Protein AF-A0A6V7LKZ1-F1 (afdb_monomer)

Organism: NCBI:txid1563983

Structure (mmCIF, N/CA/C/O backbone):
data_AF-A0A6V7LKZ1-F1
#
_entry.id   AF-A0A6V7LKZ1-F1
#
loop_
_atom_site.group_PDB
_atom_site.id
_atom_site.type_symbol
_atom_site.label_atom_id
_atom_site.label_alt_id
_atom_site.label_comp_id
_atom_site.label_asym_id
_atom_site.label_entity_id
_atom_site.label_seq_id
_atom_site.pdbx_PDB_ins_code
_atom_site.Cartn_x
_atom_site.Cartn_y
_atom_site.Cartn_z
_atom_site.occupancy
_atom_site.B_iso_or_equiv
_atom_site.auth_seq_id
_atom_site.auth_comp_id
_atom_site.auth_asym_id
_atom_site.auth_atom_id
_atom_site.pdbx_PDB_model_num
ATOM 1 N N . GLU A 1 1 ? 14.778 -2.152 -12.481 1.00 61.41 1 GLU A N 1
ATOM 2 C CA . GLU A 1 1 ? 14.103 -1.785 -13.744 1.00 61.41 1 GLU A CA 1
ATOM 3 C C . GLU A 1 1 ? 13.333 -2.987 -14.255 1.00 61.41 1 GLU A C 1
ATOM 5 O O . GLU A 1 1 ? 13.879 -4.079 -14.201 1.00 61.41 1 GLU A O 1
ATOM 10 N N . PHE A 1 2 ? 12.104 -2.784 -14.732 1.00 67.44 2 PHE A N 1
ATOM 11 C CA . PHE A 1 2 ? 11.303 -3.817 -15.395 1.00 67.44 2 PHE A CA 1
ATOM 12 C C . PHE A 1 2 ? 11.829 -4.076 -16.812 1.00 67.44 2 PHE A C 1
ATOM 14 O O . PHE A 1 2 ? 12.023 -3.122 -17.574 1.00 67.44 2 PHE A O 1
ATOM 21 N N . LYS A 1 3 ? 12.004 -5.345 -17.199 1.00 79.81 3 LYS A N 1
ATOM 22 C CA . LYS A 1 3 ? 12.248 -5.720 -18.599 1.00 79.81 3 LYS A CA 1
ATOM 23 C C . LYS A 1 3 ? 11.005 -6.346 -19.216 1.00 79.81 3 LYS A C 1
ATOM 25 O O . LYS A 1 3 ? 10.418 -7.286 -18.694 1.00 79.81 3 LYS A O 1
ATOM 30 N N . LYS A 1 4 ? 10.619 -5.851 -20.393 1.00 79.00 4 LYS A N 1
ATOM 31 C CA . LYS A 1 4 ? 9.492 -6.404 -21.153 1.00 79.00 4 LYS A CA 1
ATOM 32 C C . LYS A 1 4 ? 9.747 -7.887 -21.465 1.00 79.00 4 LYS A C 1
ATOM 34 O O . LYS A 1 4 ? 10.698 -8.199 -22.174 1.00 79.00 4 LYS A O 1
ATOM 39 N N . GLY A 1 5 ? 8.873 -8.762 -20.966 1.00 86.75 5 GLY A N 1
ATOM 40 C CA . GLY A 1 5 ? 8.983 -10.221 -21.108 1.00 86.75 5 GLY A CA 1
ATOM 41 C C . GLY A 1 5 ? 9.615 -10.939 -19.911 1.00 86.75 5 GLY A C 1
ATOM 42 O O . GLY A 1 5 ? 9.785 -12.149 -19.971 1.00 86.75 5 GLY A O 1
ATOM 43 N N . GLU A 1 6 ? 9.966 -10.214 -18.850 1.00 86.88 6 GLU A N 1
ATOM 44 C CA . GLU A 1 6 ? 10.377 -10.784 -17.567 1.00 86.88 6 GLU A CA 1
ATOM 45 C C . GLU A 1 6 ? 9.168 -11.314 -16.778 1.00 86.88 6 GLU A C 1
ATOM 47 O O . GLU A 1 6 ? 8.081 -10.731 -16.833 1.00 86.88 6 GLU A O 1
ATOM 52 N N . ASP A 1 7 ? 9.366 -12.403 -16.032 1.00 89.38 7 ASP A N 1
ATOM 53 C CA . ASP A 1 7 ? 8.352 -12.939 -15.125 1.00 89.38 7 ASP A CA 1
ATOM 54 C C . ASP A 1 7 ? 8.099 -11.987 -13.945 1.00 89.38 7 ASP A C 1
ATOM 56 O O . ASP A 1 7 ? 8.994 -11.284 -13.460 1.00 89.38 7 ASP A O 1
ATOM 60 N N . ALA A 1 8 ? 6.858 -11.978 -13.452 1.00 83.81 8 ALA A N 1
ATOM 61 C CA . ALA A 1 8 ? 6.501 -11.196 -12.277 1.00 83.81 8 ALA A CA 1
ATOM 62 C C . ALA A 1 8 ? 7.309 -11.668 -11.060 1.00 83.81 8 ALA A C 1
ATOM 64 O O . ALA A 1 8 ? 7.326 -12.855 -10.730 1.00 83.81 8 ALA A O 1
ATOM 65 N N . HIS A 1 9 ? 7.945 -10.727 -10.369 1.00 85.25 9 HIS A N 1
ATOM 66 C CA . HIS A 1 9 ? 8.724 -11.000 -9.170 1.00 85.25 9 HIS A CA 1
ATOM 67 C C . HIS A 1 9 ? 8.432 -9.968 -8.082 1.00 85.25 9 HIS A C 1
ATOM 69 O O . HIS A 1 9 ? 8.015 -8.838 -8.341 1.00 85.25 9 HIS A O 1
ATOM 75 N N . LEU A 1 10 ? 8.636 -10.385 -6.837 1.00 83.50 10 LEU A N 1
ATOM 76 C CA . LEU A 1 10 ? 8.420 -9.552 -5.665 1.00 83.50 10 LEU A CA 1
ATOM 77 C C . LEU A 1 10 ? 9.585 -8.570 -5.504 1.00 83.50 10 LEU A C 1
ATOM 79 O O . LEU A 1 10 ? 10.722 -8.989 -5.305 1.00 83.50 10 LEU A O 1
ATOM 83 N N . LEU A 1 11 ? 9.292 -7.272 -5.564 1.00 80.75 11 LEU A N 1
ATOM 84 C CA . LEU A 1 11 ? 10.287 -6.217 -5.343 1.00 80.75 11 LEU A CA 1
ATOM 85 C C . LEU A 1 11 ? 10.410 -5.838 -3.864 1.00 80.75 11 LEU A C 1
ATOM 87 O O . LEU A 1 11 ? 11.511 -5.650 -3.357 1.00 80.75 11 LEU A O 1
ATOM 91 N N . VAL A 1 12 ? 9.274 -5.730 -3.174 1.00 77.56 12 VAL A N 1
ATOM 92 C CA . VAL A 1 12 ? 9.182 -5.322 -1.771 1.00 77.56 12 VAL A CA 1
ATOM 93 C C . VAL A 1 12 ? 8.031 -6.073 -1.114 1.00 77.56 12 VAL A C 1
ATOM 95 O O . VAL A 1 12 ? 6.973 -6.249 -1.713 1.00 77.56 12 VAL A O 1
ATOM 98 N N . SER A 1 13 ? 8.239 -6.499 0.129 1.00 84.62 13 SER A N 1
ATOM 99 C CA . SER A 1 13 ? 7.167 -6.965 1.007 1.00 84.62 13 SER A CA 1
ATOM 100 C C . SER A 1 13 ? 7.365 -6.405 2.405 1.00 84.62 13 SER A C 1
ATOM 102 O O . SER A 1 13 ? 8.483 -6.072 2.799 1.00 84.62 13 SER A O 1
ATOM 104 N N . GLY A 1 14 ? 6.272 -6.317 3.145 1.00 81.44 14 GLY A N 1
ATOM 105 C CA . GLY A 1 14 ? 6.265 -5.947 4.548 1.00 81.44 14 GLY A CA 1
ATOM 106 C C . GLY A 1 14 ? 5.231 -6.777 5.291 1.00 81.44 14 GLY A C 1
ATOM 107 O O . GLY A 1 14 ? 4.373 -7.417 4.680 1.00 81.44 14 GLY A O 1
ATOM 108 N N . SER A 1 15 ? 5.323 -6.761 6.615 1.00 79.94 15 SER A N 1
ATOM 109 C CA . SER A 1 15 ? 4.239 -7.218 7.478 1.00 79.94 15 SER A CA 1
ATOM 110 C C . SER A 1 15 ? 3.416 -6.009 7.896 1.00 79.94 15 SER A C 1
ATOM 112 O O . SER A 1 15 ? 3.950 -4.929 8.154 1.00 79.94 15 SER A O 1
ATOM 114 N N . TRP A 1 16 ? 2.105 -6.191 7.938 1.00 76.56 16 TRP A N 1
ATOM 115 C CA . TRP A 1 16 ? 1.189 -5.202 8.470 1.00 76.56 16 TRP A CA 1
ATOM 116 C C . TRP A 1 16 ? 0.258 -5.915 9.440 1.00 76.56 16 TRP A C 1
ATOM 118 O O . TRP A 1 16 ? -0.568 -6.735 9.045 1.00 76.56 16 TRP A O 1
ATOM 128 N N . GLU A 1 17 ? 0.471 -5.648 10.724 1.00 79.44 17 GLU A N 1
ATOM 129 C CA . GLU A 1 17 ? -0.267 -6.271 11.816 1.00 79.44 17 GLU A CA 1
ATOM 130 C C . GLU A 1 17 ? -1.613 -5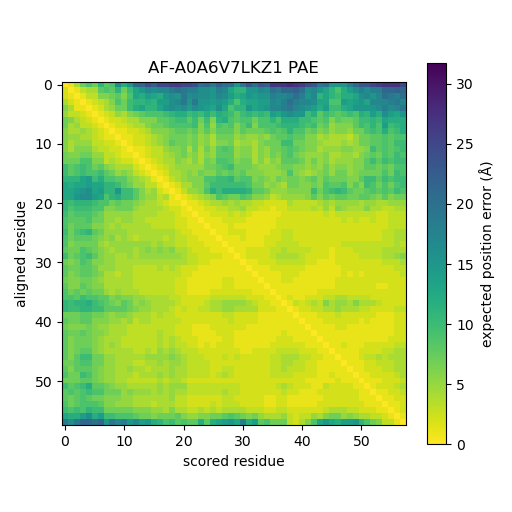.564 11.976 1.00 79.44 17 GLU A C 1
ATOM 132 O O . GLU A 1 17 ? -1.688 -4.431 12.457 1.00 79.44 17 GLU A O 1
ATOM 137 N N . ASN A 1 18 ? -2.688 -6.230 11.559 1.00 80.25 18 ASN A N 1
ATOM 138 C CA . ASN A 1 18 ? -4.050 -5.760 11.767 1.00 80.25 18 ASN A CA 1
ATOM 139 C C . ASN A 1 18 ? -4.976 -6.948 12.043 1.00 80.25 18 ASN A C 1
ATOM 141 O O . ASN A 1 18 ? -4.903 -7.976 11.374 1.00 80.25 18 ASN A O 1
ATOM 145 N N . THR A 1 19 ? -5.848 -6.809 13.037 1.00 82.81 19 THR A N 1
ATOM 146 C CA . THR A 1 19 ? -6.799 -7.852 13.453 1.00 82.81 19 THR A CA 1
ATOM 147 C C . THR A 1 19 ? -8.216 -7.602 12.940 1.00 82.81 19 THR A C 1
ATOM 149 O O . THR A 1 19 ? -9.102 -8.433 13.138 1.00 82.81 19 THR A O 1
ATOM 152 N N . THR A 1 20 ? -8.449 -6.464 12.282 1.00 86.50 20 THR A N 1
ATOM 153 C CA . THR A 1 20 ? -9.756 -6.101 11.725 1.00 86.50 20 THR A CA 1
ATOM 154 C C . THR A 1 20 ? -9.910 -6.600 10.286 1.00 86.50 20 THR A C 1
ATOM 156 O O . THR A 1 20 ? -8.914 -6.714 9.574 1.00 86.50 20 THR A O 1
ATOM 159 N N . PRO A 1 21 ? -11.138 -6.903 9.822 1.00 89.56 21 PRO A N 1
ATOM 160 C CA . PRO A 1 21 ? -11.381 -7.182 8.411 1.00 89.56 21 PRO A CA 1
ATOM 161 C C . PRO A 1 21 ? -10.936 -6.003 7.546 1.00 89.56 21 PRO A C 1
ATOM 163 O O . PRO A 1 21 ? -11.269 -4.854 7.844 1.00 89.56 21 PRO A O 1
ATOM 166 N N . THR A 1 22 ? -10.211 -6.295 6.470 1.00 93.25 22 THR A N 1
ATOM 167 C CA . THR A 1 22 ? -9.655 -5.272 5.586 1.00 93.25 22 THR A CA 1
ATOM 168 C C . THR A 1 22 ? -10.111 -5.459 4.149 1.00 93.25 22 THR A C 1
ATOM 170 O O . THR A 1 22 ? -10.421 -6.567 3.706 1.00 93.25 22 THR A O 1
ATOM 173 N N . SER A 1 23 ? -10.197 -4.357 3.409 1.00 94.38 23 SER A N 1
ATOM 174 C CA . SER A 1 23 ? -10.375 -4.379 1.955 1.00 94.38 23 SER A CA 1
ATOM 175 C C . SER A 1 23 ? -9.277 -3.559 1.300 1.00 94.38 23 SER A C 1
ATOM 177 O O . SER A 1 23 ? -8.859 -2.532 1.828 1.00 94.38 23 SER A O 1
ATOM 179 N N . VAL A 1 24 ? -8.806 -4.022 0.147 1.00 94.19 24 VAL A N 1
ATOM 180 C CA . VAL A 1 24 ? -7.712 -3.389 -0.593 1.00 94.19 24 VAL A CA 1
ATOM 181 C C . VAL A 1 24 ? -8.218 -2.967 -1.966 1.00 94.19 24 VAL A C 1
ATOM 183 O O . VAL A 1 24 ? -8.893 -3.740 -2.647 1.00 94.19 24 VAL A O 1
ATOM 186 N N . ALA A 1 25 ? -7.869 -1.752 -2.376 1.00 96.44 25 ALA A N 1
ATOM 187 C CA . ALA A 1 25 ? -8.106 -1.234 -3.715 1.00 96.44 25 ALA A CA 1
ATOM 188 C C . ALA A 1 25 ? -6.825 -0.595 -4.269 1.00 96.44 25 ALA A C 1
ATOM 190 O O . ALA A 1 25 ? -6.034 -0.013 -3.528 1.00 96.44 25 ALA A O 1
ATOM 191 N N . LEU A 1 26 ? -6.635 -0.691 -5.583 1.00 96.00 26 LEU A N 1
ATOM 192 C CA . LEU A 1 26 ? -5.530 -0.065 -6.305 1.00 96.00 26 LEU A CA 1
ATOM 193 C C . LEU A 1 26 ? -6.080 1.068 -7.172 1.00 96.00 26 LEU A C 1
ATOM 195 O O . LEU A 1 26 ? -7.129 0.914 -7.805 1.00 96.00 26 LEU A O 1
ATOM 199 N N . SER A 1 27 ? -5.377 2.196 -7.220 1.00 96.19 27 SER A N 1
ATOM 200 C CA . SER A 1 27 ? -5.734 3.285 -8.123 1.00 96.19 27 SER A CA 1
ATOM 201 C C . SER A 1 27 ? -5.595 2.854 -9.595 1.00 96.19 27 SER A C 1
ATOM 203 O O . SER A 1 27 ? -4.699 2.079 -9.932 1.00 96.19 27 SER A O 1
ATOM 205 N N . PRO A 1 28 ? -6.425 3.373 -10.520 1.00 96.31 28 PRO A N 1
ATOM 206 C CA . PRO A 1 28 ? -6.336 3.009 -11.938 1.00 96.31 28 PRO A CA 1
ATOM 207 C C . PRO A 1 28 ? -4.983 3.319 -12.595 1.00 96.31 28 PRO A C 1
ATOM 209 O O . PRO A 1 28 ? -4.606 2.657 -13.557 1.00 96.31 28 PRO A O 1
ATOM 212 N N . ASN A 1 29 ? -4.254 4.320 -12.089 1.00 94.94 29 ASN A N 1
ATOM 213 C CA . ASN A 1 29 ? -2.906 4.655 -12.554 1.00 94.94 29 ASN A CA 1
ATOM 214 C C . ASN A 1 29 ? -1.803 3.791 -11.910 1.00 94.94 29 ASN A C 1
ATOM 216 O O . ASN A 1 29 ? -0.647 3.914 -12.297 1.00 94.94 29 ASN A O 1
ATOM 220 N N . GLY A 1 30 ? -2.146 2.923 -10.952 1.00 92.69 30 GLY A N 1
ATOM 221 C CA . GLY A 1 30 ? -1.221 1.994 -10.306 1.00 92.69 30 GLY A CA 1
ATOM 222 C C . GLY A 1 30 ? -0.256 2.624 -9.301 1.00 92.69 30 GLY A C 1
ATOM 223 O O . GLY A 1 30 ? 0.685 1.957 -8.891 1.00 92.69 30 GLY A O 1
ATOM 224 N N . GLU A 1 31 ? -0.458 3.883 -8.908 1.00 94.94 31 GLU A N 1
ATOM 225 C CA . GLU A 1 31 ? 0.471 4.611 -8.031 1.00 94.94 31 GLU A CA 1
ATOM 226 C C . GLU A 1 31 ? 0.106 4.534 -6.544 1.00 94.94 31 GLU A C 1
ATOM 228 O O . GLU A 1 31 ? 0.985 4.703 -5.699 1.00 94.94 31 GLU A O 1
ATOM 233 N N . VAL A 1 32 ? -1.161 4.266 -6.210 1.00 95.81 32 VAL A N 1
ATOM 234 C CA . VAL A 1 32 ? -1.665 4.297 -4.831 1.00 95.81 32 VAL A CA 1
ATOM 235 C C . VAL A 1 32 ? -2.417 3.015 -4.494 1.00 95.81 32 VAL A C 1
ATOM 237 O O . VAL A 1 32 ? -3.325 2.599 -5.218 1.00 95.81 32 VAL A O 1
ATOM 240 N N . VAL A 1 33 ? -2.080 2.429 -3.348 1.00 95.56 33 VAL A N 1
ATOM 241 C CA . VAL A 1 33 ? -2.831 1.345 -2.710 1.00 95.56 33 VAL A CA 1
ATOM 242 C C . VAL A 1 33 ? -3.625 1.927 -1.546 1.00 95.56 33 VAL A C 1
ATOM 244 O O . VAL A 1 33 ? -3.048 2.500 -0.624 1.00 95.56 33 VAL A O 1
ATOM 247 N N . ALA A 1 34 ? -4.945 1.767 -1.573 1.00 95.81 34 ALA A N 1
ATOM 248 C CA . ALA A 1 34 ? -5.819 2.117 -0.461 1.00 95.81 34 ALA A CA 1
ATOM 249 C C . ALA A 1 34 ? -6.203 0.852 0.306 1.00 95.81 34 ALA A C 1
ATOM 251 O O . ALA A 1 34 ? -6.644 -0.134 -0.292 1.00 95.81 34 ALA A O 1
ATOM 252 N N . ILE A 1 35 ? -6.061 0.890 1.627 1.00 94.69 35 ILE A N 1
ATOM 253 C CA . ILE A 1 35 ? -6.440 -0.209 2.509 1.00 94.69 35 ILE A CA 1
ATOM 254 C C . ILE A 1 35 ? -7.428 0.308 3.547 1.00 94.69 35 ILE A C 1
ATOM 256 O O . ILE A 1 35 ? -7.086 1.176 4.355 1.00 94.69 35 ILE A O 1
ATOM 260 N N . SER A 1 36 ? -8.651 -0.221 3.529 1.00 94.81 36 SER A N 1
ATOM 261 C CA . SER A 1 36 ? -9.635 0.028 4.582 1.00 94.81 36 SER A CA 1
ATOM 262 C C . SER A 1 36 ? -9.439 -0.959 5.722 1.00 94.81 36 SER A C 1
ATOM 264 O O . SER A 1 36 ? -9.184 -2.146 5.499 1.00 94.81 36 SER A O 1
ATOM 266 N N . HIS A 1 37 ? -9.544 -0.463 6.950 1.00 92.88 37 HIS A N 1
ATOM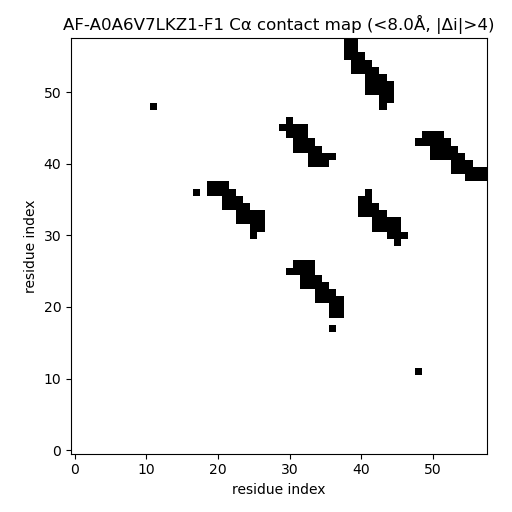 267 C CA . HIS A 1 37 ? -9.438 -1.269 8.160 1.00 92.88 37 HIS A CA 1
ATOM 268 C C . HIS A 1 37 ? -10.152 -0.588 9.319 1.00 92.88 37 HIS A C 1
ATOM 270 O O . HIS A 1 37 ? -10.013 0.615 9.512 1.00 92.88 37 HIS A O 1
ATOM 276 N N . GLY A 1 38 ? -10.934 -1.340 10.092 1.00 91.62 38 GLY A N 1
ATOM 277 C CA . GLY A 1 38 ? -11.745 -0.761 11.167 1.00 91.62 38 GLY A CA 1
ATOM 278 C C . GLY A 1 38 ? -12.584 0.434 10.683 1.00 91.62 38 GLY A C 1
ATOM 279 O O . GLY A 1 38 ? -13.451 0.272 9.828 1.00 91.62 38 GLY A O 1
ATOM 280 N N . LYS A 1 39 ? -12.306 1.625 11.231 1.00 92.62 39 LYS A N 1
ATOM 281 C CA . 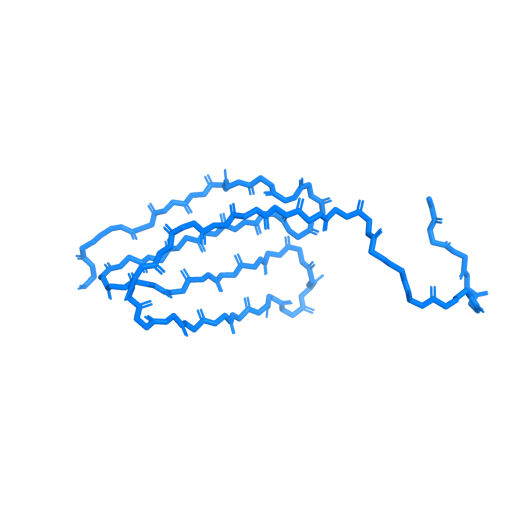LYS A 1 39 ? -12.896 2.918 10.829 1.00 92.62 39 LYS A CA 1
ATOM 282 C C . LYS A 1 39 ? -11.901 3.850 10.129 1.00 92.62 39 LYS A C 1
ATOM 284 O O . LYS A 1 39 ? -12.053 5.067 10.144 1.00 92.62 39 LYS A O 1
ATOM 289 N N . SER A 1 40 ? -10.848 3.287 9.564 1.00 93.75 40 SER A N 1
ATOM 290 C CA . SER A 1 40 ? -9.751 4.046 8.992 1.00 93.75 40 SER A CA 1
ATOM 291 C C . SER A 1 40 ? -9.465 3.602 7.565 1.00 93.75 40 SER A C 1
ATOM 293 O O . SER A 1 40 ? -9.783 2.487 7.137 1.00 93.75 40 SER A O 1
ATOM 295 N N . LEU A 1 41 ? -8.847 4.505 6.815 1.00 95.12 41 LEU A N 1
ATOM 296 C CA . LEU A 1 41 ? -8.419 4.288 5.445 1.00 95.12 41 LEU A CA 1
ATOM 297 C C . LEU A 1 41 ? -6.976 4.763 5.312 1.00 95.12 41 LEU A C 1
ATOM 299 O O . LEU A 1 41 ? -6.694 5.944 5.499 1.00 95.12 41 LEU A O 1
ATOM 303 N N . SER A 1 42 ? -6.068 3.847 4.999 1.00 95.06 42 SER A N 1
ATOM 304 C CA . SER A 1 42 ? -4.648 4.149 4.817 1.00 95.06 42 SER A CA 1
ATOM 305 C C . SER A 1 42 ? -4.278 4.101 3.338 1.00 95.06 42 SER A C 1
ATOM 307 O O . SER A 1 42 ? -4.711 3.204 2.614 1.00 95.06 42 SER A O 1
ATOM 309 N N . PHE A 1 43 ? -3.470 5.062 2.903 1.00 95.88 43 PHE A N 1
ATOM 310 C CA . PHE A 1 43 ? -3.000 5.209 1.530 1.00 95.88 43 PHE A CA 1
ATOM 311 C C . PHE A 1 43 ? -1.495 5.009 1.480 1.00 95.88 43 PHE A C 1
ATOM 313 O O . PHE A 1 43 ? -0.751 5.679 2.197 1.00 95.88 43 PHE A O 1
ATOM 320 N N . PHE A 1 44 ? -1.057 4.101 0.620 1.00 94.12 44 PHE A N 1
ATOM 321 C CA . PHE A 1 44 ? 0.344 3.771 0.432 1.00 94.12 44 PHE A CA 1
ATOM 322 C C . PHE A 1 44 ? 0.764 4.043 -1.004 1.00 94.12 44 PHE A C 1
ATOM 324 O O . PHE A 1 44 ? 0.021 3.732 -1.940 1.00 94.12 44 PHE A O 1
ATOM 331 N N . SER A 1 45 ? 1.988 4.525 -1.184 1.00 93.88 45 SER A N 1
ATOM 332 C CA . SER A 1 45 ? 2.617 4.554 -2.498 1.00 93.88 45 SER A CA 1
ATOM 333 C C . SER A 1 45 ? 2.884 3.125 -2.973 1.00 93.88 45 SER A C 1
ATOM 335 O O . SER A 1 45 ? 3.625 2.373 -2.337 1.00 93.88 45 SER A O 1
ATOM 3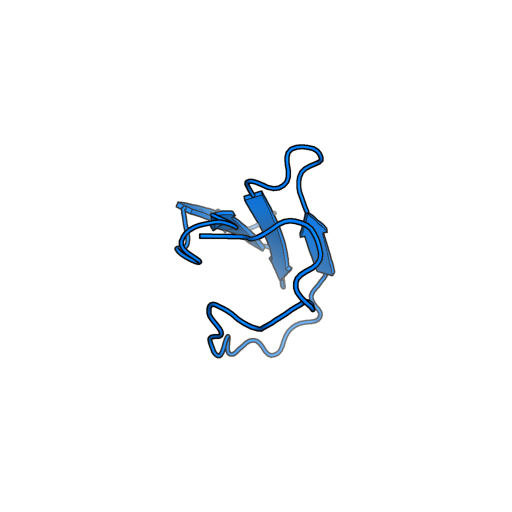37 N N . ALA A 1 46 ? 2.334 2.751 -4.127 1.00 90.75 46 ALA A N 1
ATOM 338 C CA . ALA A 1 46 ? 2.577 1.447 -4.747 1.00 90.75 46 ALA A CA 1
ATOM 339 C C . ALA A 1 46 ? 4.030 1.283 -5.239 1.00 90.75 46 ALA A C 1
ATOM 341 O O . ALA A 1 46 ? 4.475 0.166 -5.496 1.00 90.75 46 ALA A O 1
ATOM 342 N N . ILE A 1 47 ? 4.766 2.393 -5.374 1.00 89.50 47 ILE A N 1
ATOM 343 C CA . ILE A 1 47 ? 6.140 2.416 -5.886 1.00 89.50 47 ILE A CA 1
ATOM 344 C C 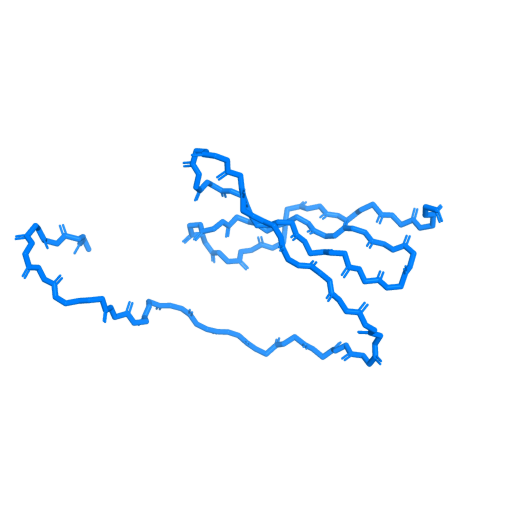. ILE A 1 47 ? 7.152 2.228 -4.756 1.00 89.50 47 ILE A C 1
ATOM 346 O O . ILE A 1 47 ? 8.100 1.458 -4.902 1.00 89.50 47 ILE A O 1
ATOM 350 N N . THR A 1 48 ? 6.968 2.930 -3.633 1.00 89.81 48 THR A N 1
ATOM 351 C CA . THR A 1 48 ? 7.918 2.899 -2.505 1.00 89.81 48 THR A CA 1
ATOM 352 C C . THR A 1 48 ? 7.466 2.000 -1.357 1.00 89.81 48 THR A C 1
ATOM 354 O O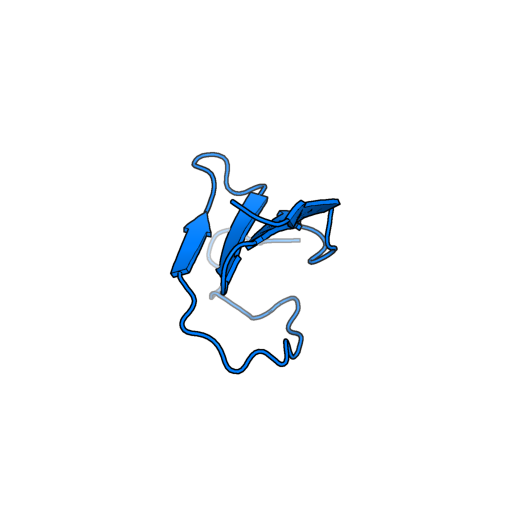 . THR A 1 48 ? 8.286 1.638 -0.514 1.00 89.81 48 THR A O 1
ATOM 357 N N . GLY A 1 49 ? 6.178 1.649 -1.297 1.00 89.06 49 GLY A N 1
ATOM 358 C CA . GLY A 1 49 ? 5.566 0.932 -0.177 1.00 89.06 49 GLY A CA 1
ATOM 359 C C . GLY A 1 49 ? 5.384 1.779 1.088 1.00 89.06 49 GLY A C 1
ATOM 360 O O . GLY A 1 49 ? 5.028 1.236 2.132 1.00 89.06 49 GLY A O 1
ATOM 361 N N . GLN A 1 50 ? 5.645 3.089 1.031 1.00 92.25 50 GLN A N 1
ATOM 362 C CA . GLN A 1 50 ? 5.508 3.982 2.184 1.00 92.25 50 GLN A CA 1
ATOM 363 C C . GLN A 1 50 ? 4.056 4.423 2.392 1.00 92.25 50 GLN A C 1
ATOM 365 O O . GLN A 1 50 ? 3.302 4.573 1.434 1.00 92.25 50 GLN A O 1
ATOM 370 N N . LEU A 1 51 ? 3.679 4.614 3.660 1.00 93.12 51 LEU A N 1
ATOM 371 C CA . LEU A 1 51 ? 2.401 5.206 4.047 1.00 93.12 51 LEU A CA 1
ATOM 372 C C . LEU A 1 51 ? 2.446 6.708 3.764 1.00 93.12 51 LEU A C 1
ATOM 374 O O . LEU A 1 51 ? 3.272 7.413 4.345 1.00 93.12 51 LEU A O 1
ATOM 378 N N . ASP A 1 52 ? 1.527 7.182 2.932 1.00 94.44 52 ASP A N 1
ATOM 379 C CA . ASP A 1 52 ? 1.408 8.599 2.597 1.00 94.44 52 ASP A CA 1
ATOM 380 C C . ASP A 1 52 ? 0.463 9.308 3.572 1.00 94.44 52 ASP A C 1
ATOM 382 O O . ASP A 1 52 ? 0.778 10.374 4.101 1.00 94.44 52 ASP A O 1
ATOM 386 N N . ALA A 1 53 ? -0.706 8.712 3.827 1.00 95.19 53 ALA A N 1
ATOM 387 C CA . ALA A 1 53 ? -1.716 9.287 4.706 1.00 95.19 53 ALA A CA 1
ATOM 388 C C . ALA A 1 53 ? -2.651 8.223 5.285 1.00 95.19 53 ALA A C 1
ATOM 390 O O . ALA A 1 53 ? -2.895 7.183 4.672 1.00 95.19 53 ALA A O 1
ATOM 391 N N . THR A 1 54 ? -3.245 8.541 6.432 1.00 95.62 54 THR A N 1
ATOM 392 C CA . THR A 1 54 ? -4.364 7.792 7.005 1.00 95.62 54 THR A CA 1
ATOM 393 C C . THR A 1 54 ? -5.500 8.758 7.308 1.00 95.62 54 THR A C 1
ATOM 395 O O . THR A 1 54 ? -5.283 9.814 7.898 1.00 95.62 54 THR A O 1
ATOM 398 N N . ILE A 1 55 ? -6.708 8.390 6.893 1.00 96.19 55 ILE A N 1
ATOM 399 C CA . ILE A 1 55 ? -7.955 8.999 7.350 1.00 96.19 55 ILE A CA 1
ATOM 400 C C . ILE A 1 55 ? -8.482 8.115 8.477 1.00 96.19 55 ILE A C 1
ATOM 402 O O . ILE A 1 55 ? -8.588 6.903 8.298 1.00 96.19 55 ILE A O 1
ATOM 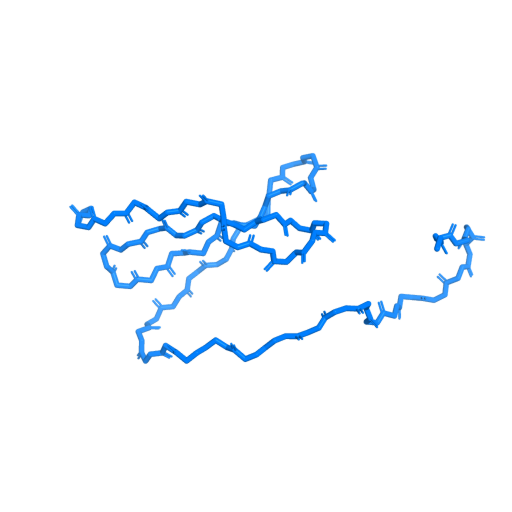406 N N . GLU A 1 56 ? -8.786 8.707 9.625 1.00 94.69 56 GLU A N 1
ATOM 407 C CA . GLU A 1 56 ? -9.257 8.003 10.821 1.00 94.69 56 GLU A CA 1
ATOM 408 C C . GLU A 1 56 ? -10.700 8.399 11.160 1.00 94.6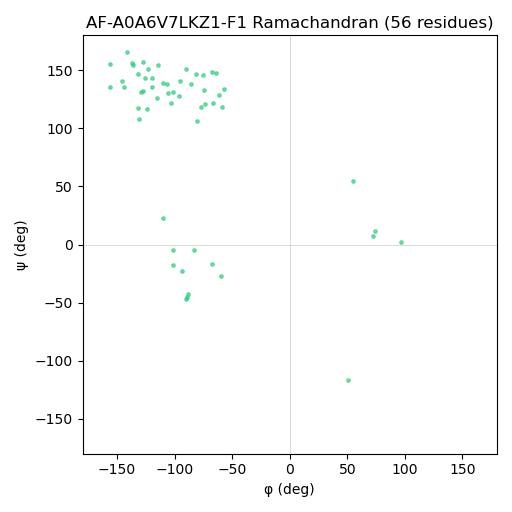9 56 GLU A C 1
ATOM 410 O O . GLU A 1 56 ? -11.131 9.502 10.831 1.00 94.69 56 GLU A O 1
ATOM 415 N N . ASP A 1 57 ? -11.408 7.495 11.842 1.00 88.44 57 ASP A N 1
ATOM 416 C CA . ASP A 1 57 ? -12.773 7.667 12.372 1.00 88.44 57 ASP A CA 1
ATOM 417 C C . ASP A 1 57 ? -13.827 8.081 11.323 1.00 88.44 57 ASP A C 1
ATOM 419 O O . ASP A 1 57 ? -14.543 9.072 11.476 1.00 88.44 57 ASP A O 1
ATOM 423 N N . LEU A 1 58 ? -13.911 7.285 10.250 1.00 80.56 58 LEU A N 1
ATOM 424 C CA . LEU A 1 58 ? -14.985 7.313 9.246 1.00 80.56 58 LEU A CA 1
ATOM 425 C C . LEU A 1 58 ? -16.317 6.735 9.760 1.00 80.56 58 LEU A C 1
ATOM 427 O O . LEU A 1 58 ? -16.313 5.847 10.652 1.00 80.56 58 LEU A O 1
#

Nearest PDB structures (foldseek):
  9hcj-assembly1_T0  TM=6.648E-01  e=2.422E-01  Dictyostelium discoideum
  9hcj-assembly1_T1  TM=6.257E-01  e=2.279E-01  Dictyostelium discoideum
  1px3-assembly1_C  TM=6.059E-01  e=9.267E-01  Escherichia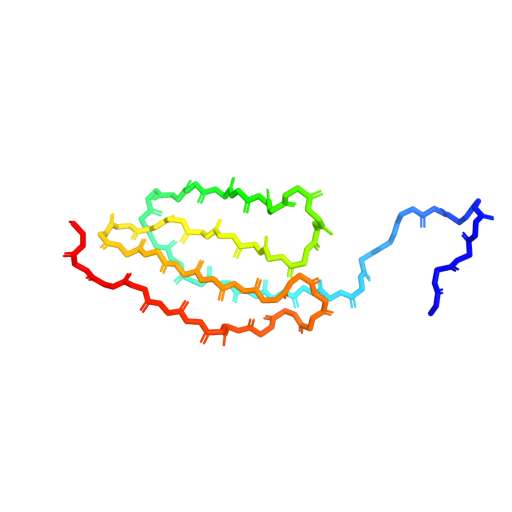 coli
  3t2o-assembly1_B  TM=6.035E-01  e=9.267E-01  Escherichia coli K-12
  3iap-assembly1_C  TM=5.907E-01  e=1.509E+00  Escherichia coli K-12

Foldseek 3Di:
DDDVPDDDDDPDDDDDDAPFDKDWDADPVRQWIWIDGDQKIWIAGSVPRDTPDMDGRD

Secondary structure (DSSP, 8-state):
---TTPPP-----------S-EEEEE-TTSSEEEEEETTEEEEEETTT--EEEEE---

Mean predicted aligned error: 5.32 Å

Radius of gyration: 13.49 Å; Cα contacts (8 Å, |Δi|>4): 77; chains: 1; bounding box: 29×22×35 Å

Sequence (58 aa):
EFKKGEDAHLLVSGSWENTTPTSVALSPNGEVVAISHGKSLSFFSAITGQLDATIEDL

pLDDT: mean 89.02, std 7.56, range [61.41, 96.44]

Solvent-accessible surface area (backbone atoms only — not comparable to full-atom values): 3875 Å² total; per-residue (Å²): 134,92,58,95,90,61,79,92,73,86,87,78,85,82,87,79,94,71,93,56,78,68,50,79,50,68,42,97,87,60,52,39,34,40,38,40,39,81,45,31,40,38,34,25,34,59,82,79,70,44,78,76,49,69,51,72,79,106